Protein AF-A0A1U7TBU7-F1 (afdb_monomer_lite)

Sequence (121 aa):
MLATLARVAALRRTGLLSGRCGGRGLWTGRPQSDMDNIKPLEGVKILDLTRILAGPFATMNLGDLGAEVIKVERPGAGDDTRTWGPPFVGTESIYYLSVNRNKKSIAVNIKDPKGVKIIKE

Foldseek 3Di:
DDDDDDDDDDDDDDDDDDDDDDDDDDPPPDPCDPVVVQQPCAPAEEEQADADPDRLQV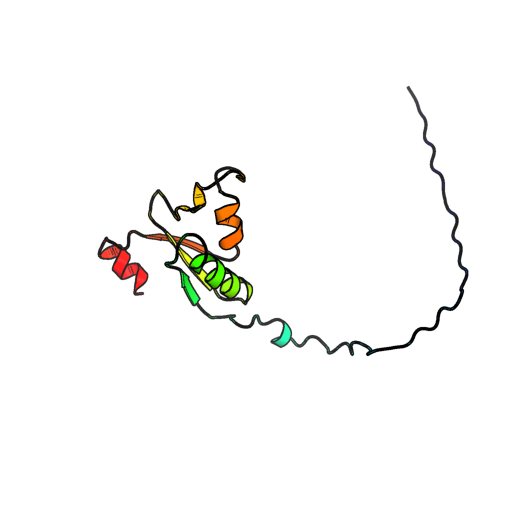VVVSLVSHYAYEYEAAPPCGGVQQCDDPPDDVSGHPSCVVRHPSYHYDHADCVDPVSVVVVVD

Structure (mmCIF, N/CA/C/O backbone):
data_AF-A0A1U7TBU7-F1
#
_entry.id   AF-A0A1U7TBU7-F1
#
loop_
_atom_site.group_PDB
_atom_site.id
_atom_site.type_symbol
_atom_site.label_atom_id
_atom_site.label_alt_id
_atom_site.label_comp_id
_atom_site.label_asym_id
_atom_site.label_entity_id
_atom_site.label_seq_id
_atom_site.pdbx_PDB_ins_code
_atom_site.Cartn_x
_atom_site.Cartn_y
_atom_site.Cartn_z
_atom_site.occupancy
_atom_site.B_iso_or_equiv
_atom_site.auth_seq_id
_atom_site.auth_comp_id
_atom_site.auth_asym_id
_atom_site.auth_atom_id
_atom_site.pdbx_PDB_model_num
ATOM 1 N N . MET A 1 1 ? 9.678 -59.015 4.821 1.00 36.19 1 MET A N 1
ATOM 2 C CA . MET A 1 1 ? 10.729 -59.629 5.664 1.00 36.19 1 MET A CA 1
ATOM 3 C C . MET A 1 1 ? 11.325 -58.507 6.514 1.00 36.19 1 MET A C 1
ATOM 5 O O . MET A 1 1 ? 12.007 -57.664 5.960 1.00 36.19 1 MET A O 1
ATOM 9 N N . LEU A 1 2 ? 10.676 -58.200 7.647 1.00 33.44 2 LEU A N 1
ATOM 10 C CA . LEU A 1 2 ? 11.190 -58.377 9.027 1.00 33.44 2 LEU A CA 1
ATOM 11 C C . LEU A 1 2 ? 12.458 -57.546 9.318 1.00 33.44 2 LEU A C 1
ATOM 13 O O . LEU A 1 2 ? 13.507 -57.845 8.771 1.00 33.44 2 LEU A O 1
ATOM 17 N N . ALA A 1 3 ? 12.335 -56.426 10.047 1.00 35.78 3 ALA A N 1
ATOM 18 C CA . ALA A 1 3 ? 12.544 -56.261 11.511 1.00 35.78 3 ALA A CA 1
ATOM 19 C C . ALA A 1 3 ? 13.902 -55.544 11.739 1.00 35.78 3 ALA A C 1
ATOM 21 O O . ALA A 1 3 ? 14.849 -55.823 11.022 1.00 35.78 3 ALA A O 1
ATOM 22 N N . THR A 1 4 ? 14.116 -54.561 12.627 1.00 35.56 4 THR A N 1
ATOM 23 C CA . THR A 1 4 ? 13.968 -54.581 14.101 1.00 35.56 4 THR A CA 1
ATOM 24 C C . THR A 1 4 ? 14.255 -53.141 14.609 1.00 35.56 4 THR A C 1
ATOM 26 O O . THR A 1 4 ? 15.288 -52.581 14.266 1.00 35.56 4 THR A O 1
ATOM 29 N N . LEU A 1 5 ? 13.297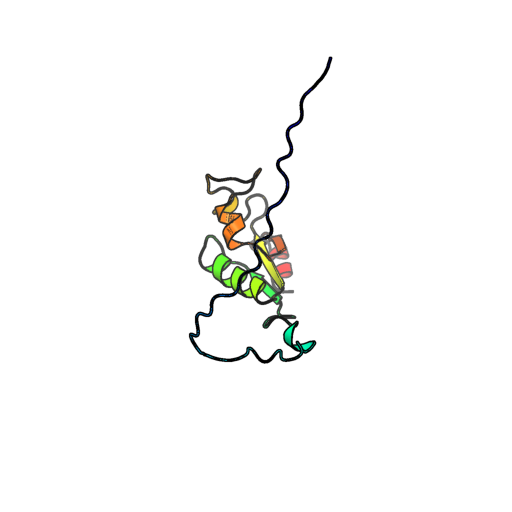 -52.375 15.148 1.00 35.97 5 LEU A N 1
ATOM 30 C CA . LEU A 1 5 ? 13.028 -52.101 16.578 1.00 35.97 5 LEU A CA 1
ATOM 31 C C . LEU A 1 5 ? 14.230 -52.083 17.550 1.00 35.97 5 LEU A C 1
ATOM 33 O O . LEU A 1 5 ? 14.762 -53.130 17.890 1.00 35.97 5 LEU A O 1
ATOM 37 N N . ALA A 1 6 ? 14.506 -50.916 18.147 1.00 35.69 6 ALA A N 1
ATOM 38 C CA . ALA A 1 6 ? 14.977 -50.804 19.533 1.00 35.69 6 ALA A CA 1
ATOM 39 C C . ALA A 1 6 ? 14.559 -49.448 20.140 1.00 35.69 6 ALA A C 1
ATOM 41 O O . ALA A 1 6 ? 15.152 -48.404 19.877 1.00 35.69 6 ALA A O 1
ATOM 42 N N . ARG A 1 7 ? 13.494 -49.479 20.951 1.00 35.81 7 ARG A N 1
ATOM 43 C CA . ARG A 1 7 ? 13.129 -48.441 21.927 1.00 35.81 7 ARG A CA 1
ATOM 44 C C . ARG A 1 7 ? 14.090 -48.537 23.116 1.00 35.81 7 ARG A C 1
ATOM 46 O O . ARG A 1 7 ? 14.231 -49.622 23.672 1.00 35.81 7 ARG A O 1
ATOM 53 N N . VAL A 1 8 ? 14.627 -47.412 23.585 1.00 37.84 8 VAL A N 1
ATOM 54 C CA . VAL A 1 8 ? 15.158 -47.291 24.953 1.00 37.84 8 VAL A CA 1
ATOM 55 C C . VAL A 1 8 ? 14.207 -46.402 25.744 1.00 37.84 8 VAL A C 1
ATOM 57 O O . VAL A 1 8 ? 13.988 -45.240 25.409 1.00 37.84 8 VAL A O 1
ATOM 60 N N . ALA A 1 9 ? 13.587 -46.994 26.760 1.00 33.78 9 ALA A N 1
ATOM 61 C CA . ALA A 1 9 ? 12.680 -46.340 27.683 1.00 33.78 9 ALA A CA 1
ATOM 62 C C . ALA A 1 9 ? 13.427 -45.848 28.934 1.00 33.78 9 ALA A C 1
ATOM 64 O O . ALA A 1 9 ? 14.270 -46.552 29.473 1.00 33.78 9 ALA A O 1
ATOM 65 N N . ALA A 1 10 ? 13.010 -44.664 29.387 1.00 37.41 10 ALA A N 1
ATOM 66 C CA . ALA A 1 10 ? 12.872 -44.214 30.773 1.00 37.41 10 ALA A CA 1
ATOM 67 C C . ALA A 1 10 ? 14.072 -44.295 31.739 1.00 37.41 10 ALA A C 1
ATOM 69 O O . ALA A 1 10 ? 14.442 -45.353 32.231 1.00 37.41 10 ALA A O 1
ATOM 70 N N . LEU A 1 11 ? 14.483 -43.117 32.223 1.00 35.75 11 LEU A N 1
ATOM 71 C CA . LEU A 1 11 ? 14.860 -42.932 33.626 1.00 35.75 11 LEU A CA 1
ATOM 72 C C . LEU A 1 11 ? 14.412 -41.544 34.104 1.00 35.75 11 LEU A C 1
ATOM 74 O O . LEU A 1 11 ? 15.032 -40.523 33.819 1.00 35.75 11 LEU A O 1
ATOM 78 N N . ARG A 1 12 ? 13.300 -41.527 34.849 1.00 40.06 12 ARG A N 1
ATOM 79 C CA . ARG A 1 12 ? 12.937 -40.427 35.747 1.00 40.06 12 ARG A CA 1
ATOM 80 C C . ARG A 1 12 ? 14.013 -40.331 36.831 1.00 40.06 12 ARG A C 1
ATOM 82 O O . ARG A 1 12 ? 14.214 -41.291 37.568 1.00 40.06 12 ARG A O 1
ATOM 89 N N . ARG A 1 13 ? 14.636 -39.163 36.985 1.00 40.84 13 ARG A N 1
ATOM 90 C CA . ARG A 1 13 ? 15.289 -38.766 38.238 1.00 40.84 13 ARG A CA 1
ATOM 91 C C . ARG A 1 13 ? 14.594 -37.527 38.781 1.00 40.84 13 ARG A C 1
ATOM 93 O O . ARG A 1 13 ? 14.830 -36.410 38.342 1.00 40.84 13 ARG A O 1
ATOM 100 N N . THR A 1 14 ? 13.704 -37.764 39.733 1.00 36.88 14 THR A N 1
ATOM 101 C CA . THR A 1 14 ? 13.318 -36.800 40.760 1.00 36.88 14 THR A CA 1
ATOM 102 C C . THR A 1 14 ? 14.487 -36.630 41.727 1.00 36.88 14 THR A C 1
ATOM 104 O O . THR A 1 14 ? 15.014 -37.624 42.222 1.00 36.88 14 THR A O 1
ATOM 107 N N . GLY A 1 15 ? 14.880 -35.390 42.004 1.00 30.78 15 GLY A N 1
ATOM 108 C CA . GLY A 1 15 ? 15.901 -35.073 43.000 1.00 30.78 15 GLY A CA 1
ATOM 109 C C . GLY A 1 15 ? 16.149 -33.574 43.077 1.00 30.78 15 GLY A C 1
ATOM 110 O O . GLY A 1 15 ? 16.884 -33.027 42.264 1.00 30.78 15 GLY A O 1
ATOM 111 N N . LEU A 1 16 ? 15.491 -32.932 44.044 1.00 44.19 16 LEU A N 1
ATOM 112 C CA . LEU A 1 16 ? 15.750 -31.571 44.502 1.00 44.19 16 LEU A CA 1
ATOM 113 C C . LEU A 1 16 ? 17.248 -31.358 44.746 1.00 44.19 16 LEU A C 1
ATOM 115 O O . LEU A 1 16 ? 17.815 -32.092 45.547 1.00 44.19 16 LEU A O 1
ATOM 119 N N . LEU A 1 17 ? 17.818 -30.275 44.215 1.00 39.81 17 LEU A N 1
ATOM 120 C CA . LEU A 1 17 ? 18.774 -29.468 44.967 1.00 39.81 17 LEU A CA 1
ATOM 121 C C . LEU A 1 17 ? 18.550 -27.983 44.678 1.00 39.81 17 LEU A C 1
ATOM 123 O O . LEU A 1 17 ? 18.506 -27.512 43.546 1.00 39.81 17 LEU A O 1
ATOM 127 N N . SER A 1 18 ? 18.353 -27.294 45.788 1.00 43.28 18 SER A N 1
ATOM 128 C CA . SER A 1 18 ? 18.152 -25.876 46.008 1.00 43.28 18 SER A CA 1
ATOM 129 C C . SER A 1 18 ? 19.230 -24.990 45.383 1.00 43.28 18 SER A C 1
ATOM 131 O O . SER A 1 18 ? 20.404 -25.103 45.727 1.00 43.28 18 SER A O 1
ATOM 133 N N . GLY A 1 19 ? 18.792 -24.012 44.592 1.00 34.91 19 GLY A N 1
ATOM 134 C CA . GLY A 1 19 ? 19.533 -22.793 44.288 1.00 34.91 19 GLY A CA 1
ATOM 135 C C . GLY A 1 19 ? 18.619 -21.591 44.501 1.00 34.91 19 GLY A C 1
ATOM 136 O O . GLY A 1 19 ? 17.842 -21.225 43.625 1.00 34.91 19 GLY A 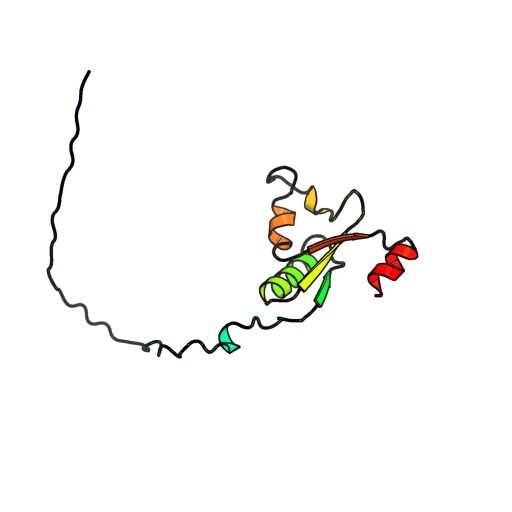O 1
ATOM 137 N N . ARG A 1 20 ? 18.668 -21.010 45.703 1.00 47.88 20 ARG A N 1
ATOM 138 C CA . ARG A 1 20 ? 18.038 -19.729 46.040 1.00 47.88 20 ARG A CA 1
ATOM 139 C C . ARG A 1 20 ? 18.794 -18.629 45.293 1.00 47.88 20 ARG A C 1
ATOM 141 O O . ARG A 1 20 ? 19.934 -18.344 45.636 1.00 47.88 20 ARG A O 1
ATOM 148 N N . CYS A 1 21 ? 18.136 -17.967 44.351 1.00 36.97 21 CYS A N 1
ATOM 149 C CA . CYS A 1 21 ? 18.453 -16.588 44.006 1.00 36.97 21 CYS A CA 1
ATOM 150 C C . CYS A 1 21 ? 17.125 -15.842 43.851 1.00 36.97 21 CYS A C 1
ATOM 152 O O . CYS A 1 21 ? 16.438 -15.964 42.841 1.00 36.97 21 CYS A O 1
ATOM 154 N N . GLY A 1 22 ? 16.720 -15.134 44.909 1.00 38.38 22 GLY A N 1
ATOM 155 C CA . GLY A 1 22 ? 15.699 -14.094 44.801 1.00 38.38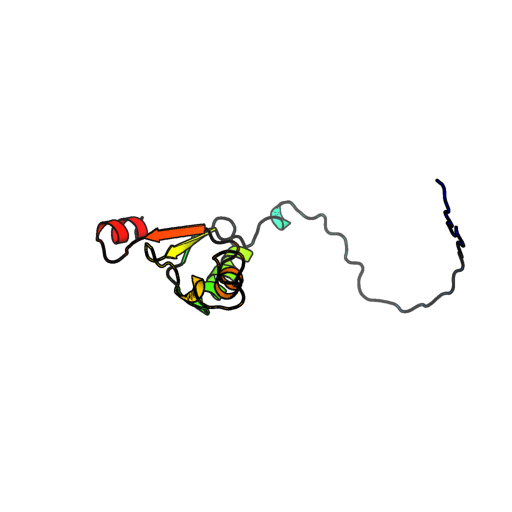 22 GLY A CA 1
ATOM 156 C C . GLY A 1 22 ? 16.246 -12.934 43.967 1.00 38.38 22 GLY A C 1
ATOM 157 O O . GLY A 1 22 ? 17.452 -12.779 43.820 1.00 38.38 22 GLY A O 1
ATOM 158 N N . GLY A 1 23 ? 15.450 -12.065 43.377 1.00 46.84 23 GLY A N 1
ATOM 159 C CA . GLY A 1 23 ? 14.009 -11.931 43.312 1.00 46.84 23 GLY A CA 1
ATOM 160 C C . GLY A 1 23 ? 13.769 -10.630 42.552 1.00 46.84 23 GLY A C 1
ATOM 161 O O . GLY A 1 23 ? 14.526 -9.680 42.729 1.00 46.84 23 GLY A O 1
ATOM 162 N N . ARG A 1 24 ? 12.762 -10.588 41.682 1.00 44.56 24 ARG A N 1
ATOM 163 C CA . ARG A 1 24 ? 12.133 -9.345 41.216 1.00 44.56 24 ARG A CA 1
ATOM 164 C C . ARG A 1 24 ? 10.794 -9.699 40.573 1.00 44.56 24 ARG A C 1
ATOM 166 O O . ARG A 1 24 ? 10.766 -10.224 39.472 1.00 44.56 24 ARG A O 1
ATOM 173 N N . GLY A 1 25 ? 9.728 -9.415 41.323 1.00 42.34 25 GLY A N 1
ATOM 174 C CA . GLY A 1 25 ? 8.355 -9.241 40.850 1.00 42.34 25 GLY A CA 1
ATOM 175 C C . GLY A 1 25 ? 7.663 -10.484 40.305 1.00 42.34 25 GLY A C 1
ATOM 176 O O . GLY A 1 25 ? 7.881 -10.867 39.161 1.00 42.34 25 GLY A O 1
ATOM 177 N N . LEU A 1 26 ? 6.726 -11.038 41.082 1.00 49.56 26 LEU A N 1
ATOM 178 C CA . LEU A 1 26 ? 5.559 -11.684 40.487 1.00 49.56 26 LEU A CA 1
ATOM 179 C C . LEU A 1 26 ? 5.015 -10.730 39.412 1.00 49.56 26 LEU A C 1
ATOM 181 O O . LEU A 1 26 ? 4.605 -9.619 39.747 1.00 49.56 26 LEU A O 1
ATOM 185 N N . TRP A 1 27 ? 4.989 -11.156 38.148 1.00 60.97 27 TRP A N 1
ATOM 186 C CA . TRP A 1 27 ? 3.993 -10.636 37.219 1.00 60.97 27 TRP A CA 1
ATOM 187 C C . TRP A 1 27 ? 2.648 -10.959 37.860 1.00 60.97 27 TRP A C 1
ATOM 189 O O . TRP A 1 27 ? 2.212 -12.110 37.868 1.00 60.97 27 TRP A O 1
ATOM 199 N N . THR A 1 28 ? 2.042 -9.974 38.518 1.00 60.41 28 THR A N 1
ATOM 200 C CA . THR A 1 28 ? 0.668 -10.097 38.971 1.00 60.41 28 THR A CA 1
ATOM 201 C C . THR A 1 28 ? -0.143 -10.281 37.701 1.00 60.41 28 THR A C 1
ATOM 203 O O . THR A 1 28 ? -0.152 -9.411 36.833 1.00 60.41 28 THR A O 1
ATOM 206 N N . GLY A 1 29 ? -0.727 -11.468 37.538 1.00 62.00 29 GLY A N 1
ATOM 207 C CA . GLY A 1 29 ? -1.634 -11.771 36.443 1.00 62.00 29 GLY A CA 1
ATOM 208 C C . GLY A 1 29 ? -2.836 -10.847 36.541 1.00 62.00 29 GLY A C 1
ATOM 209 O O . GLY A 1 29 ? -3.848 -11.204 37.142 1.00 62.00 29 GLY A O 1
ATOM 210 N N . ARG A 1 30 ? -2.705 -9.631 36.004 1.00 65.81 30 ARG A N 1
ATOM 211 C CA . ARG A 1 30 ? -3.847 -8.768 35.759 1.00 65.81 30 ARG A CA 1
ATOM 212 C C . ARG A 1 30 ? -4.758 -9.575 34.833 1.00 65.81 30 ARG A C 1
ATOM 214 O O . ARG A 1 30 ? -4.253 -10.101 33.839 1.00 65.81 30 ARG A O 1
ATOM 221 N N . PRO A 1 31 ? -6.051 -9.735 35.156 1.00 65.50 31 PRO A N 1
ATOM 222 C CA . PRO A 1 31 ? -6.988 -10.262 34.182 1.00 65.50 31 PRO A CA 1
ATOM 223 C C . PRO A 1 31 ? -6.870 -9.370 32.946 1.00 65.50 31 PRO A C 1
ATOM 225 O O . PRO A 1 31 ? -7.035 -8.156 33.073 1.00 65.50 31 PRO A O 1
ATOM 228 N N . GLN A 1 32 ? -6.499 -9.957 31.807 1.00 65.69 32 GLN A N 1
ATOM 229 C CA . GLN A 1 32 ? -6.491 -9.271 30.520 1.00 65.69 32 GLN A CA 1
ATOM 230 C C . GLN A 1 32 ? -7.924 -8.766 30.315 1.00 65.69 32 GLN A C 1
ATOM 232 O O . GLN A 1 32 ? -8.849 -9.567 30.178 1.00 65.69 32 GLN A O 1
ATOM 237 N N . SER A 1 33 ? -8.133 -7.461 30.431 1.00 71.00 33 SER A N 1
ATOM 238 C CA . SER A 1 33 ? -9.433 -6.855 30.172 1.00 71.00 33 SER A CA 1
ATOM 239 C C . SER A 1 33 ? -9.706 -6.904 28.669 1.00 71.00 33 SER A C 1
ATOM 241 O O . SER A 1 33 ? -8.770 -6.904 27.874 1.00 71.00 33 SER A O 1
ATOM 243 N N . ASP A 1 34 ? -10.969 -6.915 28.242 1.00 67.38 34 ASP A N 1
ATOM 244 C CA . ASP A 1 34 ? -11.291 -6.897 26.804 1.00 67.38 34 ASP A CA 1
ATOM 245 C C . ASP A 1 34 ? -10.700 -5.665 26.088 1.00 67.38 34 ASP A C 1
ATOM 247 O O . ASP A 1 34 ? -10.375 -5.721 24.903 1.00 67.38 34 ASP A O 1
ATOM 251 N N . MET A 1 35 ? -10.466 -4.577 26.833 1.00 66.38 35 MET A N 1
ATOM 252 C CA . MET A 1 35 ? -9.740 -3.386 26.379 1.00 66.38 35 MET A CA 1
ATOM 253 C C . MET A 1 35 ? -8.261 -3.656 26.065 1.00 66.38 35 MET A C 1
ATOM 255 O O . MET A 1 35 ? -7.711 -3.021 25.170 1.00 66.38 35 MET A O 1
ATOM 259 N N . ASP A 1 36 ? -7.622 -4.617 26.737 1.00 70.69 36 ASP A N 1
ATOM 260 C CA . ASP A 1 36 ? -6.224 -4.997 26.490 1.00 70.69 36 ASP A CA 1
ATOM 261 C C . ASP A 1 36 ? -6.049 -5.790 25.176 1.00 70.69 36 ASP A C 1
ATOM 263 O O . ASP A 1 36 ? -4.921 -6.076 24.774 1.00 70.69 36 ASP A O 1
ATOM 267 N N . ASN A 1 37 ? -7.148 -6.151 24.499 1.00 78.12 37 ASN A N 1
ATOM 268 C CA . ASN A 1 37 ? -7.142 -6.796 23.181 1.00 78.12 37 ASN A CA 1
ATOM 269 C C . ASN A 1 37 ? -7.374 -5.812 22.019 1.00 78.12 37 ASN A C 1
ATOM 271 O O . ASN A 1 37 ? -7.306 -6.218 20.857 1.00 78.12 37 ASN A O 1
ATOM 275 N N . ILE A 1 38 ? -7.632 -4.531 22.303 1.00 87.50 38 ILE A N 1
ATOM 276 C CA . ILE A 1 38 ? -7.790 -3.502 21.272 1.00 87.50 38 ILE A CA 1
ATOM 277 C C . ILE A 1 38 ? -6.405 -3.003 20.865 1.00 87.50 38 ILE A C 1
ATOM 279 O O . ILE A 1 38 ? -5.609 -2.560 21.695 1.00 87.50 38 ILE A O 1
ATOM 283 N N . LYS A 1 39 ? -6.102 -3.065 19.566 1.00 93.69 39 LYS A N 1
ATOM 284 C CA . LYS A 1 39 ? -4.840 -2.538 19.050 1.00 93.69 39 LYS A CA 1
ATOM 285 C C . LYS A 1 39 ? -4.841 -0.998 19.086 1.00 93.69 39 LYS A C 1
ATOM 287 O O . LYS A 1 39 ? -5.883 -0.394 18.843 1.00 93.69 39 LYS A O 1
ATOM 292 N N . PRO A 1 40 ? -3.696 -0.332 19.332 1.00 96.06 40 PRO A N 1
ATOM 293 C CA . PRO A 1 40 ? -3.655 1.123 19.529 1.00 96.06 40 PRO A CA 1
ATOM 294 C C . PRO A 1 40 ? -4.203 1.981 18.378 1.00 96.06 40 PRO A C 1
ATOM 296 O O . PRO A 1 40 ? -4.616 3.111 18.617 1.00 96.06 40 PRO A O 1
ATOM 299 N N . LEU A 1 41 ? -4.179 1.475 17.142 1.00 97.38 41 LEU A N 1
ATOM 300 C CA . LEU A 1 41 ? -4.683 2.158 15.946 1.00 97.38 41 LEU A CA 1
ATOM 301 C C . LEU A 1 41 ? -5.904 1.458 15.334 1.00 97.38 41 LEU A C 1
ATOM 303 O O . LEU A 1 41 ? -6.216 1.680 14.163 1.00 97.38 41 LEU A O 1
ATOM 307 N N . GLU A 1 42 ? -6.597 0.622 16.108 1.00 96.19 42 GLU A N 1
ATOM 308 C CA . GLU A 1 42 ? -7.854 0.012 15.678 1.00 96.19 42 GLU A CA 1
ATOM 309 C C . GLU A 1 42 ? -8.848 1.104 15.236 1.00 96.19 42 GLU A C 1
ATOM 311 O O . GLU A 1 42 ? -9.026 2.124 15.904 1.00 96.19 42 GLU A O 1
ATOM 316 N N . GLY A 1 43 ? -9.478 0.915 14.074 1.00 96.44 43 GLY A N 1
ATOM 317 C CA . GLY A 1 43 ? -10.410 1.886 13.488 1.00 96.44 43 GLY A CA 1
ATOM 318 C C . GLY A 1 43 ? -9.761 3.043 12.715 1.00 96.44 43 GLY A C 1
ATOM 319 O O . GLY A 1 43 ? -10.473 3.784 12.035 1.00 96.44 43 GLY A O 1
ATOM 320 N N . VAL A 1 44 ? -8.432 3.190 12.742 1.00 98.06 44 VAL A N 1
ATOM 321 C CA . VAL A 1 44 ? -7.720 4.174 11.912 1.00 98.06 44 VAL A CA 1
ATOM 322 C C . VAL A 1 44 ? -7.529 3.622 10.501 1.00 98.06 44 VAL A C 1
ATOM 324 O O . VAL A 1 44 ? -7.017 2.518 10.323 1.00 98.06 44 VAL A O 1
ATOM 327 N N . LYS A 1 45 ? -7.892 4.411 9.485 1.00 97.75 45 LYS A N 1
ATOM 328 C CA . LYS A 1 45 ? -7.656 4.089 8.070 1.00 97.75 45 LYS A CA 1
ATOM 329 C C . LYS A 1 45 ? -6.540 4.953 7.501 1.00 97.75 45 LYS A C 1
ATOM 331 O O . LYS A 1 45 ? -6.546 6.168 7.678 1.00 97.75 45 LYS A O 1
ATOM 336 N N . ILE A 1 46 ? -5.596 4.328 6.806 1.00 98.12 46 ILE A N 1
ATOM 337 C CA . ILE A 1 46 ? -4.419 4.988 6.239 1.00 98.12 46 ILE A CA 1
ATOM 338 C C . ILE A 1 46 ? -4.327 4.668 4.755 1.00 98.12 46 ILE A C 1
ATOM 340 O O . ILE A 1 46 ? -4.276 3.504 4.357 1.00 98.12 46 ILE A O 1
ATOM 344 N N . LEU A 1 47 ? -4.226 5.717 3.945 1.00 98.00 47 LEU A N 1
ATOM 345 C CA . LEU A 1 47 ? -3.903 5.603 2.532 1.00 98.00 47 LEU A CA 1
ATOM 346 C C . LEU A 1 47 ? -2.388 5.745 2.335 1.00 98.00 47 LEU A C 1
ATOM 348 O O . LEU A 1 47 ? -1.814 6.810 2.555 1.00 98.00 47 LEU A O 1
ATOM 352 N N . ASP A 1 48 ? -1.731 4.661 1.931 1.00 98.25 48 ASP A N 1
ATOM 353 C CA . ASP A 1 48 ? -0.284 4.594 1.732 1.00 98.25 48 ASP A CA 1
ATOM 354 C C . ASP A 1 48 ? 0.076 4.850 0.258 1.00 98.25 48 ASP A C 1
ATOM 356 O O . ASP A 1 48 ? -0.023 3.964 -0.593 1.00 98.25 48 ASP A O 1
ATOM 360 N N . LEU A 1 49 ? 0.516 6.080 -0.032 1.00 97.06 49 LEU A N 1
ATOM 361 C CA . LEU A 1 49 ? 1.017 6.518 -1.346 1.00 97.06 49 LEU A CA 1
ATOM 362 C C . LEU A 1 49 ? 2.550 6.420 -1.466 1.00 97.06 49 LEU A C 1
ATOM 364 O O 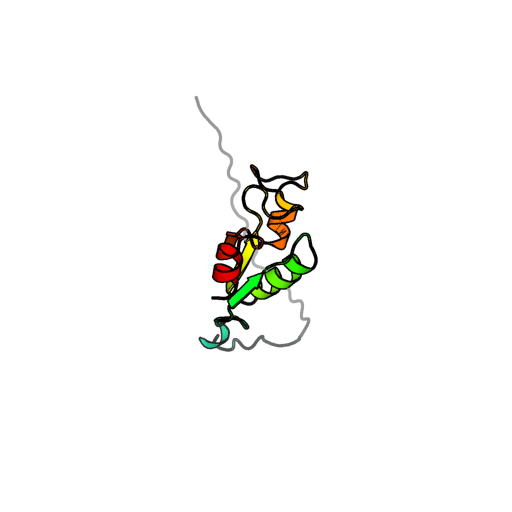. LEU A 1 49 ? 3.153 6.988 -2.380 1.00 97.06 49 LEU A O 1
ATOM 368 N N . THR A 1 50 ? 3.203 5.764 -0.508 1.00 97.62 50 THR A N 1
ATOM 369 C CA . THR A 1 50 ? 4.660 5.720 -0.413 1.00 97.62 50 THR A CA 1
ATOM 370 C C . THR A 1 50 ? 5.262 4.580 -1.232 1.00 97.62 50 THR A C 1
ATOM 372 O O . THR A 1 50 ? 4.576 3.655 -1.680 1.00 97.62 50 THR A O 1
ATOM 375 N N . ARG A 1 51 ? 6.580 4.656 -1.448 1.00 95.56 51 ARG A N 1
ATOM 376 C CA . ARG A 1 51 ? 7.343 3.710 -2.268 1.00 95.56 51 ARG A CA 1
ATOM 377 C C . ARG A 1 51 ? 8.662 3.329 -1.613 1.00 95.56 51 ARG A C 1
ATOM 379 O O . ARG A 1 51 ? 9.197 4.078 -0.793 1.00 95.56 51 ARG A O 1
ATOM 386 N N . ILE A 1 52 ? 9.207 2.200 -2.053 1.00 95.69 52 ILE A N 1
ATOM 387 C CA . ILE A 1 52 ? 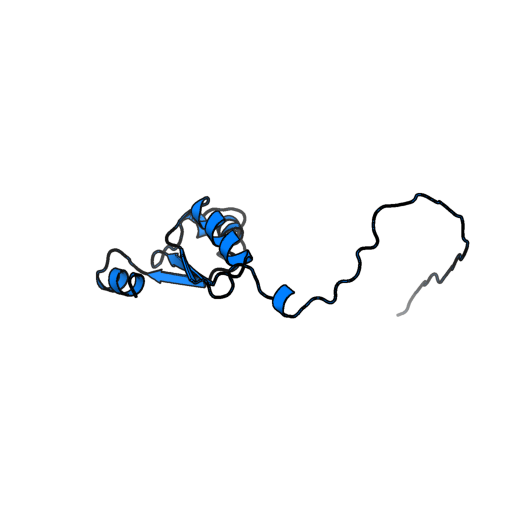10.545 1.714 -1.712 1.00 95.69 52 ILE A CA 1
ATOM 388 C C . ILE A 1 52 ? 10.655 1.253 -0.254 1.00 95.69 52 ILE A C 1
ATOM 390 O O . ILE A 1 52 ? 10.301 0.116 0.038 1.00 95.69 52 ILE A O 1
ATOM 394 N N . LEU A 1 53 ? 11.156 2.091 0.660 1.00 96.12 53 LEU A N 1
ATOM 395 C CA . LEU A 1 53 ? 11.540 1.636 2.002 1.00 96.12 53 LEU A CA 1
ATOM 396 C C . LEU A 1 53 ? 10.972 2.494 3.120 1.00 96.12 53 LEU A C 1
ATOM 398 O O . LEU A 1 53 ? 10.133 2.016 3.871 1.00 96.12 53 LEU A O 1
ATOM 402 N N . ALA A 1 54 ? 11.414 3.747 3.246 1.00 98.00 54 ALA A N 1
ATOM 403 C CA . ALA A 1 54 ? 11.135 4.552 4.438 1.00 98.00 54 ALA A CA 1
ATOM 404 C C . ALA A 1 54 ? 9.630 4.714 4.707 1.00 98.00 54 ALA A C 1
ATOM 406 O O . ALA A 1 54 ? 9.164 4.477 5.819 1.00 98.00 54 ALA A O 1
ATOM 407 N N . GLY A 1 55 ? 8.866 5.058 3.669 1.00 98.06 55 GLY A N 1
ATOM 408 C CA . GLY A 1 55 ? 7.416 5.183 3.764 1.00 98.06 55 GLY A CA 1
ATOM 409 C C . GLY A 1 55 ? 6.717 3.843 4.001 1.00 98.06 55 GLY A C 1
ATOM 410 O O . GLY A 1 55 ? 6.001 3.735 4.998 1.00 98.06 55 GLY A O 1
ATOM 411 N N . PRO A 1 56 ? 6.973 2.801 3.178 1.00 98.00 56 PRO A N 1
ATOM 412 C CA . PRO A 1 56 ? 6.360 1.498 3.389 1.00 98.00 56 PRO A CA 1
ATOM 413 C C . PRO A 1 56 ? 6.654 0.914 4.771 1.00 98.00 56 PRO A C 1
ATOM 415 O O . PRO A 1 56 ? 5.753 0.363 5.398 1.00 98.00 56 PRO A O 1
ATOM 418 N N . PHE A 1 57 ? 7.873 1.094 5.278 1.00 98.31 57 PHE A N 1
ATOM 419 C CA . PHE A 1 57 ? 8.258 0.679 6.620 1.00 98.31 57 PHE A CA 1
ATOM 420 C C . PHE A 1 57 ? 7.470 1.432 7.696 1.00 98.31 57 PHE A C 1
ATOM 422 O O . PHE A 1 57 ? 6.946 0.810 8.619 1.00 98.31 57 PHE A O 1
ATOM 429 N N . ALA A 1 58 ? 7.328 2.754 7.575 1.00 98.44 58 ALA A N 1
ATOM 430 C CA . ALA A 1 58 ? 6.547 3.544 8.522 1.00 98.44 58 ALA A CA 1
ATOM 431 C C . ALA A 1 58 ? 5.078 3.093 8.561 1.00 98.44 58 ALA A C 1
ATOM 433 O O . ALA A 1 58 ? 4.563 2.763 9.627 1.00 98.44 58 ALA A O 1
ATOM 434 N N . THR A 1 59 ? 4.415 3.000 7.407 1.00 98.44 59 THR A N 1
ATOM 435 C CA . THR A 1 59 ? 2.995 2.619 7.334 1.00 98.44 59 THR A CA 1
ATOM 436 C C . THR A 1 59 ? 2.758 1.156 7.700 1.00 98.44 59 THR A C 1
ATOM 438 O O . THR A 1 59 ? 1.714 0.831 8.255 1.00 98.44 59 THR A O 1
ATOM 441 N N . MET A 1 60 ? 3.727 0.269 7.464 1.00 98.38 60 MET A N 1
ATOM 442 C CA . MET A 1 60 ? 3.667 -1.114 7.936 1.00 98.38 60 MET A CA 1
ATOM 443 C C . MET A 1 60 ? 3.615 -1.185 9.463 1.00 98.38 60 MET A C 1
ATOM 445 O O . MET A 1 60 ? 2.782 -1.910 9.995 1.00 98.38 60 MET A O 1
ATOM 449 N N . ASN A 1 61 ? 4.445 -0.408 10.168 1.00 98.31 61 ASN A N 1
ATOM 450 C CA . ASN A 1 61 ? 4.391 -0.358 11.632 1.00 98.31 61 ASN A CA 1
ATOM 451 C C . ASN A 1 61 ? 3.023 0.149 12.126 1.00 98.31 61 ASN A C 1
ATOM 453 O O . ASN A 1 61 ? 2.504 -0.354 13.116 1.00 98.31 61 ASN A O 1
ATOM 457 N N . LEU A 1 62 ? 2.396 1.096 11.419 1.00 98.44 62 LEU A N 1
ATOM 458 C CA . LEU A 1 62 ? 1.037 1.548 11.749 1.00 98.44 62 LEU A CA 1
ATOM 459 C C . LEU A 1 62 ? -0.005 0.433 11.542 1.00 98.44 62 LEU A C 1
ATOM 461 O O . LEU A 1 62 ? -0.902 0.271 12.367 1.00 98.44 62 LEU A O 1
ATOM 465 N N . GLY A 1 63 ? 0.143 -0.379 10.491 1.00 98.06 63 GLY A N 1
ATOM 466 C CA . GLY A 1 63 ? -0.684 -1.573 10.281 1.00 98.06 63 GLY A CA 1
ATOM 467 C C . GLY A 1 63 ? -0.482 -2.641 11.362 1.00 98.06 63 GLY A C 1
ATOM 468 O O . GLY A 1 63 ? -1.449 -3.225 11.850 1.00 98.06 63 GLY A O 1
ATOM 469 N N . ASP A 1 64 ? 0.759 -2.852 11.811 1.00 97.19 64 ASP A N 1
ATOM 470 C CA . ASP A 1 64 ? 1.070 -3.754 12.929 1.00 97.19 64 ASP A CA 1
ATOM 471 C C . ASP A 1 64 ? 0.366 -3.302 14.225 1.00 97.19 64 ASP A C 1
ATOM 473 O O . ASP A 1 64 ? -0.139 -4.133 14.985 1.00 97.19 64 ASP A O 1
ATOM 477 N N . LEU A 1 65 ? 0.249 -1.985 14.427 1.00 97.12 65 LEU A N 1
ATOM 478 C CA . LEU A 1 65 ? -0.480 -1.355 15.532 1.00 97.12 65 LEU A CA 1
ATOM 479 C C . LEU A 1 65 ? -2.009 -1.329 15.348 1.00 97.12 65 LEU A C 1
ATOM 481 O O . LEU A 1 65 ? -2.695 -0.761 16.194 1.00 97.12 65 LEU A O 1
ATOM 485 N N . GLY A 1 66 ? -2.553 -1.946 14.295 1.00 96.75 66 GLY A N 1
ATOM 486 C CA . GLY A 1 66 ? -3.996 -2.136 14.097 1.00 96.75 66 GLY A CA 1
ATOM 487 C C . GLY A 1 66 ? -4.665 -1.218 13.080 1.00 96.75 66 GLY A C 1
ATOM 488 O O . GLY A 1 66 ? -5.865 -1.355 12.865 1.00 96.75 66 GLY A O 1
ATOM 489 N N . ALA A 1 67 ? -3.923 -0.324 12.424 1.00 98.44 67 ALA A N 1
ATOM 490 C CA . ALA A 1 67 ? -4.506 0.506 11.377 1.00 98.44 67 ALA A CA 1
ATOM 491 C C . ALA A 1 67 ? -4.880 -0.330 10.140 1.00 98.44 67 ALA A C 1
ATOM 493 O O . ALA A 1 67 ? -4.140 -1.220 9.713 1.00 98.44 67 ALA A O 1
ATOM 494 N N . GLU A 1 68 ? -5.988 0.016 9.490 1.00 98.31 68 GLU A N 1
ATOM 495 C CA . GLU A 1 68 ? -6.296 -0.471 8.149 1.00 98.31 68 GLU A CA 1
ATOM 496 C C . GLU A 1 68 ? -5.485 0.335 7.128 1.00 98.31 68 GLU A C 1
ATOM 498 O O . GLU A 1 68 ? -5.798 1.489 6.829 1.00 98.31 68 GLU A O 1
ATOM 503 N N . VAL A 1 69 ? -4.432 -0.274 6.584 1.00 98.62 69 VAL A N 1
ATOM 504 C CA . VAL A 1 69 ? -3.541 0.376 5.615 1.00 98.62 69 VAL A CA 1
ATOM 505 C C . VAL A 1 69 ? -3.856 -0.099 4.199 1.00 98.62 69 VAL A C 1
ATOM 507 O O . VAL A 1 69 ? -3.785 -1.294 3.900 1.00 98.62 69 VAL A O 1
ATOM 510 N N . ILE A 1 70 ? -4.161 0.846 3.310 1.00 98.38 70 ILE A N 1
ATOM 511 C CA . ILE A 1 70 ? -4.419 0.605 1.888 1.00 98.38 70 ILE A CA 1
ATOM 512 C C . ILE A 1 70 ? -3.272 1.212 1.086 1.00 98.38 70 ILE A C 1
ATOM 514 O O . ILE A 1 70 ? -3.160 2.430 0.960 1.00 98.38 70 ILE A O 1
ATOM 518 N N . LYS A 1 71 ? -2.412 0.358 0.534 1.00 98.25 71 LYS A N 1
ATOM 519 C CA . LYS A 1 71 ? -1.331 0.761 -0.361 1.00 98.25 71 LYS A CA 1
ATOM 520 C C . LYS A 1 71 ? -1.869 1.012 -1.762 1.00 98.25 71 LYS A C 1
ATOM 522 O O . LYS A 1 71 ? -2.544 0.160 -2.336 1.00 98.25 71 LYS A O 1
ATOM 527 N N . VAL A 1 72 ? -1.533 2.168 -2.319 1.00 97.88 72 VAL A N 1
ATOM 528 C CA . VAL A 1 72 ? -1.897 2.545 -3.685 1.00 97.88 72 VAL A CA 1
ATOM 529 C C . VAL A 1 72 ? -0.687 2.382 -4.579 1.00 97.88 72 VAL A C 1
ATOM 531 O O . VAL A 1 72 ? 0.365 2.981 -4.356 1.00 97.88 72 VAL A O 1
ATOM 534 N N . GLU A 1 73 ? -0.844 1.578 -5.618 1.00 97.56 73 GLU A N 1
ATOM 535 C CA . GLU A 1 73 ? 0.248 1.224 -6.506 1.00 97.56 73 GLU A CA 1
ATOM 536 C C . GLU A 1 73 ? -0.066 1.535 -7.968 1.00 97.56 73 GLU A C 1
ATOM 538 O O . GLU A 1 73 ? -1.213 1.745 -8.368 1.00 97.56 73 GLU A O 1
ATOM 543 N N . ARG A 1 74 ? 0.983 1.561 -8.795 1.00 96.38 74 ARG A N 1
ATOM 544 C CA . ARG A 1 74 ? 0.828 1.779 -10.234 1.00 96.38 74 ARG A CA 1
ATOM 545 C C . ARG A 1 74 ? 0.202 0.542 -10.885 1.00 96.38 74 ARG A C 1
ATOM 547 O O . ARG A 1 74 ? 0.716 -0.556 -10.669 1.00 96.38 74 ARG A O 1
ATOM 554 N N . PRO A 1 75 ? -0.817 0.699 -11.744 1.00 97.06 75 PRO A N 1
ATOM 555 C CA . PRO A 1 75 ? -1.318 -0.403 -12.558 1.00 97.06 75 PRO A CA 1
ATOM 556 C C . PRO A 1 75 ? -0.208 -1.074 -13.374 1.00 97.06 75 PRO A C 1
ATOM 558 O O . PRO A 1 75 ? 0.668 -0.401 -13.917 1.00 97.06 75 PRO A O 1
ATOM 561 N N . GLY A 1 76 ? -0.234 -2.407 -13.427 1.00 94.50 76 GLY A N 1
ATOM 562 C CA . GLY A 1 76 ? 0.732 -3.245 -14.145 1.00 94.50 76 GLY A CA 1
ATOM 563 C C . GLY A 1 76 ? 2.079 -3.433 -13.437 1.00 94.50 76 GLY A C 1
ATOM 564 O O . GLY A 1 76 ? 2.548 -4.560 -13.343 1.00 94.50 76 GLY A O 1
ATOM 565 N N . ALA A 1 77 ? 2.689 -2.359 -12.927 1.00 92.56 77 ALA A N 1
ATOM 566 C CA . ALA A 1 77 ? 4.047 -2.403 -12.369 1.00 92.56 77 ALA A CA 1
ATOM 567 C C . ALA A 1 77 ? 4.109 -2.522 -10.837 1.00 92.56 77 ALA A C 1
ATOM 569 O O . ALA A 1 77 ? 5.042 -3.112 -10.305 1.00 92.56 77 ALA A O 1
ATOM 570 N N . GLY A 1 78 ? 3.153 -1.928 -10.123 1.00 95.62 78 GLY A N 1
ATOM 571 C CA . GLY A 1 78 ? 3.186 -1.846 -8.667 1.00 95.62 78 GLY A CA 1
ATOM 572 C C . GLY A 1 78 ? 4.244 -0.877 -8.101 1.00 95.62 78 GLY A C 1
ATOM 573 O O . GLY A 1 78 ? 4.693 0.072 -8.769 1.00 95.62 78 GLY A O 1
ATOM 574 N N . ASP A 1 79 ? 4.621 -1.105 -6.843 1.00 96.25 79 ASP A N 1
ATOM 575 C CA . ASP A 1 79 ? 5.835 -0.579 -6.204 1.00 96.25 79 ASP A CA 1
ATOM 576 C C . ASP A 1 79 ? 7.100 -1.124 -6.892 1.00 96.25 79 ASP A C 1
ATOM 578 O O . ASP A 1 79 ? 7.145 -2.292 -7.272 1.00 96.25 79 ASP A O 1
ATOM 582 N N . ASP A 1 80 ? 8.144 -0.299 -7.035 1.00 95.12 80 ASP A N 1
ATOM 583 C CA . ASP A 1 80 ? 9.398 -0.713 -7.690 1.00 95.12 80 ASP A CA 1
ATOM 584 C C . ASP A 1 80 ? 10.029 -1.928 -7.005 1.00 95.12 80 ASP A C 1
ATOM 586 O O . ASP A 1 80 ? 10.605 -2.790 -7.662 1.00 95.12 80 ASP A O 1
ATOM 590 N N . THR A 1 81 ? 9.875 -2.022 -5.685 1.00 96.06 81 THR A N 1
ATOM 591 C CA . THR A 1 81 ? 10.487 -3.084 -4.885 1.00 96.06 81 THR A CA 1
ATOM 592 C C . THR A 1 81 ? 9.907 -4.467 -5.143 1.00 96.06 81 THR A C 1
ATOM 594 O O . THR A 1 81 ? 10.554 -5.446 -4.781 1.00 96.06 81 THR A O 1
ATOM 597 N N . ARG A 1 82 ? 8.749 -4.594 -5.810 1.00 95.19 82 ARG A N 1
ATOM 598 C CA . ARG A 1 82 ? 8.154 -5.902 -6.150 1.00 95.19 82 ARG A CA 1
ATOM 599 C C . ARG A 1 82 ? 9.065 -6.763 -7.017 1.00 95.19 82 ARG A C 1
ATOM 601 O O . ARG A 1 82 ? 9.041 -7.983 -6.892 1.00 95.19 82 ARG A O 1
ATOM 608 N N . THR A 1 83 ? 9.897 -6.135 -7.846 1.00 94.94 83 THR A N 1
ATOM 609 C CA . THR A 1 83 ? 10.843 -6.818 -8.740 1.00 94.94 83 THR A CA 1
ATOM 610 C C . THR A 1 83 ? 12.281 -6.801 -8.223 1.00 94.94 83 THR A C 1
ATOM 612 O O . THR A 1 83 ? 13.158 -7.412 -8.831 1.00 94.94 83 THR A O 1
ATOM 615 N N . TRP A 1 84 ? 12.552 -6.121 -7.104 1.00 94.75 84 TRP A N 1
ATOM 616 C CA . TRP A 1 84 ? 13.903 -5.997 -6.561 1.00 94.75 84 TRP A CA 1
ATOM 617 C C . TRP A 1 84 ? 14.277 -7.250 -5.779 1.00 94.75 84 TRP A C 1
ATOM 619 O O . TRP A 1 84 ? 13.819 -7.452 -4.662 1.00 94.75 84 TRP A O 1
ATOM 629 N N . GLY A 1 85 ? 15.135 -8.087 -6.343 1.00 89.50 85 GLY A N 1
ATOM 630 C CA . GLY A 1 85 ? 15.689 -9.261 -5.675 1.00 89.50 85 GLY A CA 1
ATOM 631 C C . GLY A 1 85 ? 16.993 -9.692 -6.342 1.00 89.50 85 GLY A C 1
ATOM 632 O O . GLY A 1 85 ? 17.530 -8.933 -7.155 1.00 89.50 85 GLY A O 1
ATOM 633 N N . PRO A 1 86 ? 17.509 -10.898 -6.048 1.00 89.56 86 PRO A N 1
ATOM 634 C CA . PRO A 1 86 ? 16.985 -11.915 -5.118 1.00 89.56 86 PRO A CA 1
ATOM 635 C C . PRO A 1 86 ? 17.101 -11.532 -3.623 1.00 89.56 86 PRO A C 1
ATOM 637 O O . PRO A 1 86 ? 17.850 -10.609 -3.302 1.00 89.56 86 PRO A O 1
ATOM 640 N N . PRO A 1 87 ? 16.411 -12.242 -2.694 1.00 94.56 87 PRO A N 1
ATOM 641 C CA . PRO A 1 87 ? 15.571 -13.436 -2.898 1.00 94.56 87 PRO A CA 1
ATOM 642 C C . PRO A 1 87 ? 14.096 -13.144 -3.234 1.00 94.56 87 PRO A C 1
ATOM 644 O O . PRO A 1 87 ? 13.563 -12.081 -2.917 1.00 94.56 87 PRO A O 1
ATOM 647 N N . PHE A 1 88 ? 13.431 -14.128 -3.850 1.00 96.31 88 PHE A N 1
ATOM 648 C CA . PHE A 1 88 ? 12.012 -14.092 -4.232 1.00 96.31 88 PHE A CA 1
ATOM 649 C C . PHE A 1 88 ? 11.233 -15.248 -3.591 1.00 96.31 88 PHE A C 1
ATOM 651 O O . PHE A 1 88 ? 11.783 -16.332 -3.388 1.00 96.31 88 PHE A O 1
ATOM 658 N N . VAL A 1 89 ? 9.943 -15.027 -3.325 1.00 95.62 89 VAL A N 1
ATOM 659 C CA . VAL A 1 89 ? 8.959 -16.075 -3.008 1.00 95.62 89 VAL A CA 1
ATOM 660 C C . VAL A 1 89 ? 7.913 -16.076 -4.114 1.00 95.62 89 VAL A C 1
ATOM 662 O O . VAL A 1 89 ? 7.115 -15.148 -4.238 1.00 95.62 89 VAL A O 1
ATOM 665 N N . GLY A 1 90 ? 7.938 -17.112 -4.954 1.00 93.88 90 GLY A N 1
ATOM 666 C CA . GLY A 1 90 ? 7.170 -17.113 -6.197 1.00 93.88 90 GLY A CA 1
ATOM 667 C C . GLY A 1 90 ? 7.607 -15.954 -7.096 1.00 93.88 90 GLY A C 1
ATOM 668 O O . GLY A 1 90 ? 8.785 -15.837 -7.424 1.00 93.88 90 GLY A O 1
ATOM 669 N N . THR A 1 91 ? 6.662 -15.095 -7.472 1.00 90.75 91 THR A N 1
ATOM 670 C CA . THR A 1 91 ? 6.910 -13.896 -8.290 1.00 90.75 91 THR A CA 1
ATOM 671 C C . THR A 1 91 ? 7.180 -12.636 -7.469 1.00 90.75 91 THR A C 1
ATOM 673 O O . THR A 1 91 ? 7.461 -11.592 -8.047 1.00 90.75 91 THR A O 1
ATOM 676 N N . GLU A 1 92 ? 7.078 -12.704 -6.139 1.00 92.75 92 GLU A N 1
ATOM 677 C CA . GLU A 1 92 ? 7.168 -11.534 -5.267 1.00 92.75 92 GLU A CA 1
ATOM 678 C C . GLU A 1 92 ? 8.554 -11.416 -4.630 1.00 92.75 92 GLU A C 1
ATOM 680 O O . GLU A 1 92 ? 9.121 -12.383 -4.110 1.00 92.75 92 GLU A O 1
ATOM 685 N N . SER A 1 93 ? 9.101 -10.202 -4.638 1.00 96.62 93 SER A N 1
ATOM 686 C CA . SER A 1 93 ? 10.335 -9.880 -3.926 1.00 96.62 93 SER A CA 1
ATOM 687 C C . SER A 1 93 ? 10.177 -10.012 -2.408 1.00 96.62 93 SER A C 1
ATOM 689 O O . SER A 1 93 ? 9.252 -9.454 -1.812 1.00 96.62 93 SER A O 1
ATOM 691 N N . ILE A 1 94 ? 11.154 -10.648 -1.751 1.00 96.50 94 ILE A N 1
ATOM 692 C CA . ILE A 1 94 ? 11.250 -10.640 -0.283 1.00 96.50 94 ILE A CA 1
ATOM 693 C C . ILE A 1 94 ? 11.432 -9.222 0.260 1.00 96.50 94 ILE A C 1
ATOM 695 O O . ILE A 1 94 ? 10.914 -8.916 1.333 1.00 96.50 94 ILE A O 1
ATOM 699 N N . TYR A 1 95 ? 12.110 -8.344 -0.484 1.00 96.12 95 TYR A N 1
ATOM 700 C CA . TYR A 1 95 ? 12.227 -6.936 -0.119 1.00 96.12 95 TYR A CA 1
ATOM 701 C C . TYR A 1 95 ? 10.835 -6.326 0.035 1.00 96.12 95 TYR A C 1
ATOM 703 O O . TYR A 1 95 ? 10.502 -5.820 1.107 1.00 96.12 95 TYR A O 1
ATOM 711 N N . TYR A 1 96 ? 9.999 -6.438 -1.000 1.00 96.94 96 TYR A N 1
ATOM 712 C CA . TYR A 1 96 ? 8.636 -5.913 -0.978 1.00 96.94 96 TYR A CA 1
ATOM 713 C C . TYR A 1 96 ? 7.807 -6.517 0.162 1.00 96.94 96 TYR A C 1
ATOM 715 O O . TYR A 1 96 ? 7.168 -5.782 0.919 1.00 96.94 96 TYR A O 1
ATOM 723 N N . LEU A 1 97 ? 7.851 -7.843 0.321 1.00 96.06 97 LEU A N 1
ATOM 724 C CA . LEU A 1 97 ? 7.092 -8.550 1.354 1.00 96.06 97 LEU A CA 1
ATOM 725 C C . LEU A 1 97 ? 7.512 -8.133 2.772 1.00 96.06 97 LEU A C 1
ATOM 727 O O . LEU A 1 97 ? 6.659 -8.007 3.652 1.00 96.06 97 LEU A O 1
ATOM 731 N N . SER A 1 98 ? 8.801 -7.855 2.992 1.00 95.94 98 SER A N 1
ATOM 732 C CA . SER A 1 98 ? 9.334 -7.504 4.315 1.00 95.94 98 SER A CA 1
ATOM 733 C C . SER A 1 98 ? 8.791 -6.183 4.874 1.00 95.94 98 SER A C 1
ATOM 735 O O . SER A 1 98 ? 8.699 -6.044 6.095 1.00 95.94 98 SER A O 1
ATOM 737 N N . VAL A 1 99 ? 8.390 -5.245 4.000 1.00 97.19 99 VAL A N 1
ATOM 738 C CA . VAL A 1 99 ? 7.943 -3.885 4.370 1.00 97.19 99 VAL A CA 1
ATOM 739 C C . VAL A 1 99 ? 6.483 -3.581 4.009 1.00 97.19 99 VAL A C 1
ATOM 741 O O . VAL A 1 99 ? 6.040 -2.437 4.119 1.00 97.19 99 VAL A O 1
ATOM 744 N N . ASN A 1 100 ? 5.710 -4.583 3.575 1.00 97.31 100 ASN A N 1
ATOM 745 C CA . ASN A 1 100 ? 4.303 -4.408 3.179 1.00 97.31 100 ASN A CA 1
ATOM 746 C C . ASN A 1 100 ? 3.341 -5.465 3.749 1.00 97.31 100 ASN A C 1
ATOM 748 O O . ASN A 1 100 ? 2.210 -5.578 3.276 1.00 97.31 100 ASN A O 1
ATOM 752 N N . ARG A 1 101 ? 3.742 -6.216 4.784 1.00 95.62 101 ARG A N 1
ATOM 753 C CA . ARG A 1 101 ? 2.795 -7.043 5.557 1.00 95.62 101 ARG A CA 1
ATOM 754 C C . ARG A 1 101 ? 1.698 -6.175 6.191 1.00 95.62 101 ARG A C 1
ATOM 756 O O . ARG A 1 101 ? 1.906 -4.986 6.418 1.00 95.62 101 ARG A O 1
ATOM 763 N N . ASN A 1 102 ? 0.553 -6.786 6.502 1.00 95.88 102 ASN A N 1
ATOM 764 C CA . ASN A 1 102 ? -0.610 -6.131 7.124 1.00 95.88 102 ASN A CA 1
ATOM 765 C C . ASN A 1 102 ? -1.222 -4.972 6.312 1.00 95.88 102 ASN A C 1
ATOM 767 O O . ASN A 1 102 ? -2.012 -4.195 6.843 1.00 95.88 102 ASN A O 1
ATOM 771 N N . LYS A 1 103 ? -0.911 -4.880 5.013 1.00 97.88 103 LYS A N 1
ATOM 772 C CA . LYS A 1 103 ? -1.507 -3.906 4.093 1.00 97.88 103 LYS A CA 1
ATOM 773 C C . LYS A 1 103 ? -2.411 -4.588 3.074 1.00 97.88 103 LYS A C 1
ATOM 775 O O . LYS A 1 103 ? -2.099 -5.669 2.575 1.00 97.88 103 LYS A O 1
ATOM 780 N N . LYS A 1 104 ? -3.494 -3.909 2.706 1.00 97.75 104 LYS A N 1
ATOM 781 C CA . LYS A 1 104 ? -4.235 -4.163 1.463 1.00 97.75 104 LYS A CA 1
ATOM 782 C C . LYS A 1 104 ? -3.556 -3.399 0.325 1.00 97.75 104 LYS A C 1
ATOM 784 O O . LYS A 1 104 ? -2.874 -2.408 0.575 1.00 97.75 104 LYS A O 1
ATOM 789 N N . SER A 1 105 ? -3.742 -3.835 -0.916 1.00 96.81 105 SER A N 1
ATOM 790 C CA . SER A 1 105 ? -3.188 -3.157 -2.094 1.00 96.81 105 SER A CA 1
ATOM 791 C C . SER A 1 105 ? -4.266 -2.929 -3.146 1.00 96.81 105 SER A C 1
ATOM 793 O O . SER A 1 105 ? -5.084 -3.814 -3.403 1.00 96.81 105 SER A O 1
ATOM 795 N N . ILE A 1 106 ? -4.252 -1.739 -3.744 1.00 97.19 106 ILE A N 1
ATOM 796 C CA . ILE A 1 106 ? -5.043 -1.385 -4.920 1.00 97.19 106 ILE A CA 1
ATOM 797 C C . ILE A 1 106 ? -4.138 -0.771 -5.987 1.00 97.19 106 ILE A C 1
ATOM 799 O O . ILE A 1 106 ? -3.203 -0.027 -5.691 1.00 97.19 106 ILE A O 1
ATOM 803 N N . ALA A 1 107 ? -4.443 -1.046 -7.251 1.00 97.56 107 ALA A N 1
ATOM 804 C CA . ALA A 1 107 ? -3.757 -0.440 -8.381 1.00 97.56 107 ALA A CA 1
ATOM 805 C C . ALA A 1 107 ? -4.583 0.731 -8.929 1.00 97.56 107 ALA A C 1
ATOM 807 O O . ALA A 1 107 ? -5.663 0.521 -9.479 1.00 97.56 107 ALA A O 1
ATOM 808 N N . VAL A 1 108 ? -4.078 1.961 -8.804 1.00 97.31 108 VAL A N 1
ATOM 809 C CA . VAL A 1 108 ? -4.775 3.175 -9.261 1.00 97.31 108 VAL A CA 1
ATOM 810 C C . VAL A 1 108 ? -3.811 4.093 -10.000 1.00 97.31 108 VAL A C 1
ATOM 812 O O . VAL A 1 108 ? -2.741 4.450 -9.508 1.00 97.31 108 VAL A O 1
ATOM 815 N N . ASN A 1 109 ? -4.202 4.522 -11.201 1.00 96.56 109 ASN A N 1
ATOM 816 C CA . ASN A 1 109 ? -3.467 5.548 -11.929 1.00 96.56 109 ASN A CA 1
ATOM 817 C C . ASN A 1 109 ? -3.874 6.947 -11.448 1.00 96.56 109 ASN A C 1
ATOM 819 O O . ASN A 1 109 ? -4.852 7.513 -11.926 1.00 96.56 109 ASN A O 1
ATOM 823 N N . ILE A 1 110 ? -3.083 7.537 -10.555 1.00 94.75 110 ILE A N 1
ATOM 824 C CA . ILE A 1 110 ? -3.332 8.881 -10.005 1.00 94.75 110 ILE A CA 1
ATOM 825 C C . ILE A 1 110 ? -3.093 10.032 -10.997 1.00 94.75 110 ILE A C 1
ATOM 827 O O . ILE A 1 110 ? -3.304 11.189 -10.651 1.00 94.75 110 ILE A O 1
ATOM 831 N N . LYS A 1 111 ? -2.633 9.741 -12.221 1.00 94.56 111 LYS A N 1
ATOM 832 C CA . LYS A 1 111 ? -2.553 10.738 -13.301 1.00 94.56 111 LYS A CA 1
ATOM 833 C C . LYS A 1 111 ? -3.870 10.874 -14.065 1.00 94.56 111 LYS A C 1
ATOM 835 O O . LYS A 1 111 ? -4.064 11.865 -14.760 1.00 94.56 111 LYS A O 1
ATOM 840 N N . ASP A 1 112 ? -4.753 9.883 -13.958 1.00 97.31 112 ASP A N 1
ATOM 841 C CA . ASP A 1 112 ? -6.096 9.938 -14.528 1.00 97.31 112 ASP A CA 1
ATOM 842 C C . ASP A 1 112 ? -7.022 10.693 -13.554 1.00 97.31 112 ASP A C 1
ATOM 844 O O . ASP A 1 112 ? -7.042 10.351 -12.365 1.00 97.31 112 ASP A O 1
ATOM 848 N N . PRO A 1 113 ? -7.819 11.680 -14.010 1.00 97.69 113 PRO A N 1
ATOM 849 C CA . PRO A 1 113 ? -8.833 12.334 -13.183 1.00 97.69 113 PRO A CA 1
ATOM 850 C C . PRO A 1 113 ? -9.747 11.363 -12.416 1.00 97.69 113 PRO A C 1
ATOM 852 O O . PRO A 1 113 ? -10.117 11.644 -11.276 1.00 97.69 113 PRO A O 1
ATOM 855 N N . LYS A 1 114 ? -10.076 10.199 -12.994 1.00 96.75 114 LYS A N 1
ATOM 856 C CA . LYS A 1 114 ? -10.845 9.147 -12.308 1.00 96.75 114 LYS A CA 1
ATOM 857 C C . LYS A 1 114 ? -10.069 8.542 -11.142 1.00 96.75 114 LYS A C 1
ATOM 859 O O . LYS A 1 114 ? -10.639 8.329 -10.078 1.00 96.75 114 LYS A O 1
ATOM 864 N N . GLY A 1 115 ? -8.772 8.304 -11.324 1.00 96.62 115 GLY A N 1
ATOM 865 C CA . GLY A 1 115 ? -7.900 7.819 -10.258 1.00 96.62 115 GLY A CA 1
ATOM 866 C C . GLY A 1 115 ? -7.744 8.842 -9.137 1.00 96.62 115 GLY A C 1
ATOM 867 O O . GLY A 1 115 ? -7.835 8.482 -7.971 1.00 96.62 115 GLY A O 1
ATOM 868 N N . VAL A 1 116 ? -7.601 10.128 -9.473 1.00 96.56 116 VAL A N 1
ATOM 869 C CA . VAL A 1 116 ? -7.581 11.211 -8.472 1.00 96.56 116 VAL A CA 1
ATOM 870 C C . VAL A 1 116 ? -8.876 11.245 -7.666 1.00 96.56 116 VAL A C 1
ATOM 872 O O . VAL A 1 116 ? -8.825 11.450 -6.457 1.00 96.56 116 VAL A O 1
ATOM 875 N N . LYS A 1 117 ? -10.028 11.038 -8.316 1.00 97.44 117 LYS A N 1
ATOM 876 C CA . LYS A 1 117 ? -11.322 10.987 -7.631 1.00 97.44 117 LYS A CA 1
ATOM 877 C C . LYS A 1 117 ? -11.380 9.839 -6.617 1.00 97.44 117 LYS A C 1
ATOM 879 O O . LYS A 1 117 ? -11.682 10.107 -5.466 1.00 97.44 117 LYS A O 1
ATOM 884 N N . ILE A 1 118 ? -10.996 8.623 -7.015 1.00 95.81 118 ILE A N 1
ATOM 885 C CA . ILE A 1 118 ? -10.960 7.441 -6.127 1.00 95.81 118 ILE A CA 1
ATOM 886 C C . ILE A 1 118 ? -10.110 7.690 -4.872 1.00 95.81 118 ILE A C 1
ATOM 888 O O . ILE A 1 118 ? -10.446 7.224 -3.797 1.00 95.81 118 ILE A O 1
ATOM 892 N N . ILE A 1 119 ? -9.001 8.419 -5.006 1.00 95.38 119 ILE A N 1
ATOM 893 C CA . ILE A 1 119 ? -8.066 8.693 -3.903 1.00 95.38 119 ILE A CA 1
ATOM 894 C C . ILE A 1 119 ? -8.574 9.764 -2.930 1.00 95.38 119 ILE A C 1
ATOM 896 O O . ILE A 1 119 ? -8.082 9.849 -1.808 1.00 95.38 119 ILE A O 1
ATOM 900 N N . LYS A 1 120 ? -9.506 10.615 -3.366 1.00 93.94 120 LYS A N 1
ATOM 901 C CA . LYS A 1 120 ? -10.051 11.716 -2.560 1.00 93.94 120 LYS A CA 1
ATOM 902 C C . LYS A 1 120 ? -11.334 11.354 -1.809 1.00 93.94 120 LYS A C 1
ATOM 904 O O . LYS A 1 120 ? -11.767 12.161 -0.990 1.00 93.94 120 LYS A O 1
ATOM 909 N N . GLU A 1 121 ? -11.946 10.224 -2.141 1.00 91.12 121 GLU A N 1
ATOM 910 C CA . GLU A 1 121 ? -13.115 9.659 -1.453 1.00 91.12 121 GLU A CA 1
ATOM 911 C C . GLU A 1 121 ? -12.687 8.888 -0.197 1.00 91.12 121 GLU A C 1
ATOM 913 O O . GLU A 1 121 ? -13.419 8.993 0.813 1.00 91.12 121 GLU A O 1
#

Organism: Carlito syrichta (NCBI:txid1868482)

Secondary structure (DSSP, 8-state):
-----------------------S---------GGGGS-TTTT-EEEE---TTHHHHHHHHHHHTT-EEEEEE-TTT-SGGGG--SSEETTEEHHHHHTTTTEEEEE--TTSHHHHHHHH-

pLDDT: mean 81.23, std 23.91, range [30.78, 98.62]

InterPro domains:
  IPR003673 CoA-transferase family III [PF02515] (41-120)
  IPR023606 CoA-transferase family III domain 1 superfamily [G3DSA:3.40.50.10540] (37-121)
  IPR023606 CoA-transferase family III domain 1 superfamily [SSF89796] (39-120)
  IPR050483 CoA-transferase III domain-containing protein [PTHR48207] (22-121)

Radius of gyration: 26.01 Å; chains: 1; bounding box: 33×72×61 Å